Protein AF-G2I329-F1 (afdb_monomer_lite)

pLDDT: mean 71.3, std 12.02, range [35.75, 87.38]

Organism: Komagataeibacter medellinensis (strain NBRC 3288 / BCRC 11682 / LMG 1693 / Kondo 51) (NCBI:txid634177)

Secondary structure (DSSP, 8-state):
--SSGGGS----SS-THHHHHHHHHHHHHHHHT--GGG--GGG--HHHHHHHHHHHHHHTT----

InterPro domains:
  IPR025161 Insertion element IS402-like domain [PF13340] (2-62)
  IPR052909 Transposase_6_like [PTHR46637] (3-63)

Foldseek 3Di:
DPPCPVVDPDPDDDDCVLVVLLVVQVVVCVVVVHDLVPGDCVSHDSVVSVVSVVVVVVVVPPPPD

Structure (mmCIF, N/CA/C/O backbone):
data_AF-G2I329-F1
#
_entry.id   AF-G2I329-F1
#
loop_
_atom_site.group_PDB
_atom_site.id
_atom_site.type_symbol
_atom_site.label_atom_id
_atom_site.label_alt_id
_atom_site.label_comp_id
_atom_site.label_asym_id
_atom_site.label_entity_id
_atom_site.label_seq_id
_atom_site.pdbx_PDB_ins_code
_atom_site.Cartn_x
_atom_site.Cartn_y
_atom_site.Cartn_z
_atom_site.occupancy
_atom_site.B_iso_or_equiv
_atom_site.auth_seq_id
_atom_site.auth_comp_id
_atom_site.auth_asym_id
_atom_site.auth_atom_id
_atom_site.pdbx_PDB_model_num
ATOM 1 N N . MET A 1 1 ? -5.138 7.129 -31.010 1.00 49.94 1 MET A N 1
ATOM 2 C CA . MET A 1 1 ? -4.282 7.220 -29.801 1.00 49.94 1 MET A CA 1
ATOM 3 C C . MET A 1 1 ? -2.803 6.918 -30.113 1.00 49.94 1 MET A C 1
ATOM 5 O O . MET A 1 1 ? -2.109 6.381 -29.267 1.00 49.94 1 MET A O 1
ATOM 9 N N . GLU A 1 2 ? -2.277 7.265 -31.297 1.00 60.03 2 GLU A N 1
ATOM 10 C CA . GLU A 1 2 ? -0.938 6.795 -31.728 1.00 60.03 2 GLU A CA 1
ATOM 11 C C . GLU A 1 2 ? 0.191 7.836 -31.635 1.00 60.03 2 GLU A C 1
ATOM 13 O O . GLU A 1 2 ? 1.361 7.472 -31.623 1.00 60.03 2 GLU A O 1
ATOM 18 N N . LYS A 1 3 ? -0.112 9.138 -31.536 1.00 62.97 3 LYS A N 1
ATOM 19 C CA . LYS A 1 3 ? 0.913 10.192 -31.693 1.00 62.97 3 LYS A CA 1
ATOM 20 C C . LYS A 1 3 ? 1.792 10.458 -30.466 1.00 62.97 3 LYS A C 1
ATOM 22 O O . LYS A 1 3 ? 2.836 11.082 -30.603 1.00 62.97 3 LYS A O 1
ATOM 27 N N . ILE A 1 4 ? 1.402 9.984 -29.284 1.00 67.19 4 ILE A N 1
ATOM 28 C CA . ILE A 1 4 ? 2.111 10.270 -28.021 1.00 67.19 4 ILE A CA 1
ATOM 29 C C . ILE A 1 4 ? 2.996 9.113 -27.544 1.00 67.19 4 ILE A C 1
ATOM 31 O O . ILE A 1 4 ? 3.850 9.313 -26.687 1.00 67.19 4 ILE A O 1
ATOM 35 N N . ALA A 1 5 ? 2.848 7.921 -28.131 1.00 63.16 5 ALA A N 1
ATOM 36 C CA . ALA A 1 5 ? 3.558 6.711 -27.714 1.00 63.16 5 ALA A CA 1
ATOM 37 C C . ALA A 1 5 ? 5.092 6.848 -27.781 1.00 63.16 5 ALA A C 1
ATOM 39 O O . ALA A 1 5 ? 5.796 6.295 -26.943 1.00 63.16 5 ALA A O 1
ATOM 40 N N . ARG A 1 6 ? 5.608 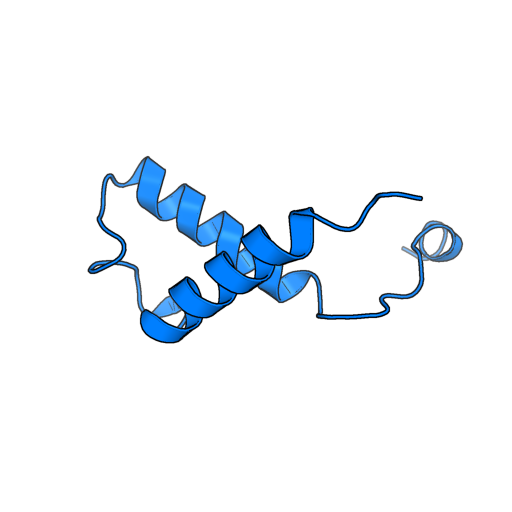7.633 -28.737 1.00 64.88 6 ARG A N 1
ATOM 41 C CA . ARG A 1 6 ? 7.049 7.797 -28.994 1.00 64.88 6 ARG A CA 1
ATOM 42 C C . ARG A 1 6 ? 7.794 8.591 -27.915 1.00 64.88 6 ARG A C 1
ATOM 44 O O . ARG A 1 6 ? 9.013 8.504 -27.845 1.00 64.88 6 ARG A O 1
ATOM 51 N N . TYR A 1 7 ? 7.071 9.351 -27.093 1.00 72.94 7 TYR A N 1
ATOM 52 C CA . TYR A 1 7 ? 7.648 10.133 -25.995 1.00 72.94 7 TYR A CA 1
ATOM 53 C C . TYR A 1 7 ? 7.683 9.367 -24.674 1.00 72.94 7 TYR A C 1
ATOM 55 O O . TYR A 1 7 ? 8.318 9.818 -23.723 1.00 72.94 7 TYR A O 1
ATOM 63 N N . PHE A 1 8 ? 7.007 8.219 -24.590 1.00 60.00 8 PHE A N 1
ATOM 64 C CA . PHE A 1 8 ? 7.059 7.410 -23.386 1.00 60.00 8 PHE A CA 1
ATOM 65 C C . PHE A 1 8 ? 8.318 6.544 -23.419 1.00 60.00 8 PHE A C 1
ATOM 67 O O . PHE A 1 8 ? 8.500 5.777 -24.367 1.00 60.00 8 PHE A O 1
ATOM 74 N N . PRO A 1 9 ? 9.189 6.624 -22.398 1.00 66.31 9 PRO A N 1
ATOM 75 C CA . PRO A 1 9 ? 10.302 5.698 -22.290 1.00 66.31 9 PRO A CA 1
ATOM 76 C C . PRO A 1 9 ? 9.757 4.265 -22.264 1.00 66.31 9 PRO A C 1
ATOM 78 O O . PRO A 1 9 ? 8.782 3.983 -21.551 1.00 66.31 9 PRO A O 1
ATOM 81 N N . LEU A 1 10 ? 10.385 3.380 -23.049 1.00 64.94 10 LEU A N 1
ATOM 82 C CA . LEU A 1 10 ? 10.155 1.934 -23.011 1.00 64.94 10 LEU A CA 1
ATOM 83 C C . LEU A 1 10 ? 10.130 1.504 -21.543 1.00 64.94 10 LEU A C 1
ATOM 85 O O . LEU A 1 10 ? 11.047 1.826 -20.789 1.00 64.94 10 LEU A O 1
ATOM 89 N N . ALA A 1 11 ? 9.043 0.860 -21.113 1.00 59.00 11 ALA A N 1
ATOM 90 C CA . ALA A 1 11 ? 8.865 0.463 -19.722 1.00 59.00 11 ALA A CA 1
ATOM 91 C C . ALA A 1 11 ? 9.873 -0.645 -19.370 1.00 59.00 11 ALA A C 1
ATOM 93 O O . ALA A 1 11 ? 9.568 -1.832 -19.444 1.00 59.00 11 ALA A O 1
ATOM 94 N N . HIS A 1 12 ? 11.100 -0.261 -19.032 1.00 58.78 12 HIS A N 1
ATOM 95 C CA . HIS A 1 12 ? 12.085 -1.145 -18.434 1.00 58.78 12 HIS A CA 1
ATOM 96 C C . HIS A 1 12 ? 11.835 -1.191 -16.930 1.00 58.78 12 HIS A C 1
ATOM 98 O O . HIS A 1 12 ? 12.055 -0.216 -16.217 1.00 58.78 12 HIS A O 1
ATOM 104 N N . GLY A 1 13 ? 11.356 -2.344 -16.467 1.00 64.69 13 GLY A N 1
ATOM 105 C CA . GLY A 1 13 ? 11.054 -2.582 -15.061 1.00 64.69 13 GLY A CA 1
ATOM 106 C C . GLY A 1 13 ? 9.584 -2.341 -14.721 1.00 64.69 13 GLY A C 1
ATOM 107 O O . GLY A 1 13 ? 8.980 -1.382 -15.181 1.00 64.69 13 GLY A O 1
ATOM 108 N N . MET A 1 14 ? 9.057 -3.296 -13.947 1.00 56.41 14 MET A N 1
ATOM 109 C CA . MET A 1 14 ? 7.761 -3.388 -13.260 1.00 56.41 14 MET A CA 1
ATOM 110 C C . MET A 1 14 ? 6.576 -2.591 -13.858 1.00 56.41 14 MET A C 1
ATOM 112 O O . MET A 1 14 ? 6.594 -1.362 -13.876 1.00 56.41 14 MET A O 1
ATOM 116 N N . PRO A 1 15 ? 5.497 -3.257 -14.313 1.00 64.00 15 PRO A N 1
ATOM 117 C CA . PRO A 1 15 ? 4.371 -2.564 -14.933 1.00 64.00 15 PRO A CA 1
ATOM 118 C C . PRO A 1 15 ? 3.765 -1.524 -13.978 1.00 64.00 15 PRO A C 1
ATOM 120 O O . PRO A 1 15 ? 3.313 -1.867 -12.890 1.00 64.00 15 PRO A O 1
ATOM 123 N N . ARG A 1 16 ? 3.677 -0.262 -14.431 1.00 64.88 16 ARG A N 1
ATOM 124 C CA . ARG A 1 16 ? 3.109 0.900 -13.700 1.00 64.88 16 ARG A CA 1
ATOM 125 C C . ARG A 1 16 ? 1.710 0.659 -13.107 1.00 64.88 16 ARG A C 1
ATOM 127 O O . ARG A 1 16 ? 1.275 1.357 -12.195 1.00 64.88 16 ARG A O 1
ATOM 134 N N . VAL A 1 17 ? 1.006 -0.346 -13.628 1.00 67.56 17 VAL A N 1
ATOM 135 C CA . VAL A 1 17 ? -0.276 -0.845 -13.115 1.00 67.56 17 VAL A CA 1
ATOM 136 C C . VAL A 1 17 ? -0.174 -1.269 -11.645 1.00 67.56 17 VAL A C 1
ATOM 138 O O . VAL A 1 17 ? -1.113 -1.032 -10.884 1.00 67.56 17 VAL A O 1
ATOM 141 N N . ASP A 1 18 ? 0.953 -1.850 -11.223 1.00 71.50 18 ASP A N 1
ATOM 142 C CA . ASP A 1 18 ? 1.158 -2.254 -9.830 1.00 71.50 18 ASP A CA 1
ATOM 143 C C . ASP A 1 18 ? 1.283 -1.041 -8.894 1.00 71.50 18 ASP A C 1
ATOM 145 O O . ASP A 1 18 ? 0.698 -1.054 -7.811 1.00 71.50 18 ASP A O 1
ATOM 149 N N . ASP A 1 19 ? 1.947 0.035 -9.325 1.00 74.56 19 ASP A N 1
ATOM 150 C CA . ASP A 1 19 ? 2.093 1.264 -8.530 1.00 74.56 19 ASP A CA 1
ATOM 151 C C . ASP A 1 19 ? 0.760 2.003 -8.366 1.00 74.56 19 ASP A C 1
ATOM 153 O O . ASP A 1 19 ? 0.432 2.484 -7.280 1.00 74.56 19 ASP A O 1
ATOM 157 N N . HIS A 1 20 ? -0.053 2.054 -9.427 1.00 78.56 20 HIS A N 1
ATOM 158 C CA . HIS A 1 20 ? -1.385 2.663 -9.376 1.00 78.56 20 HIS A CA 1
ATOM 159 C C . HIS A 1 20 ? -2.308 1.938 -8.394 1.00 78.56 20 HIS A C 1
ATOM 161 O O . HIS A 1 20 ? -3.095 2.590 -7.705 1.00 78.56 20 HIS A O 1
ATOM 167 N N . ARG A 1 21 ? -2.204 0.608 -8.295 1.00 78.06 21 ARG A N 1
ATOM 168 C CA . ARG A 1 21 ? -2.953 -0.178 -7.305 1.00 78.06 21 ARG A CA 1
ATOM 169 C C . ARG A 1 21 ? -2.515 0.159 -5.882 1.00 78.06 21 ARG A C 1
ATOM 171 O O . ARG A 1 21 ? -3.368 0.472 -5.061 1.00 78.06 21 ARG A O 1
ATOM 178 N N . VAL A 1 22 ? -1.206 0.208 -5.625 1.00 78.31 22 VAL A N 1
ATOM 179 C CA . VAL A 1 22 ? -0.648 0.562 -4.304 1.00 78.31 22 VAL A CA 1
ATOM 180 C C . VAL A 1 22 ? -1.077 1.966 -3.862 1.00 78.31 22 VAL A C 1
ATOM 182 O O . VAL A 1 22 ? -1.450 2.167 -2.707 1.00 78.31 22 VAL A O 1
ATOM 185 N N . LEU A 1 23 ? -1.063 2.942 -4.775 1.00 82.25 23 LEU A N 1
ATOM 186 C CA . LEU A 1 23 ? -1.495 4.311 -4.478 1.00 82.25 23 LEU A CA 1
ATOM 187 C C . LEU A 1 23 ? -3.008 4.415 -4.272 1.00 82.25 23 LEU A C 1
ATOM 189 O O . LEU A 1 23 ? -3.449 5.069 -3.328 1.00 82.25 23 LEU A O 1
ATOM 193 N N . SER A 1 24 ? -3.798 3.754 -5.123 1.00 83.88 24 SER A N 1
ATOM 194 C CA . SER A 1 24 ? -5.262 3.722 -4.988 1.00 83.88 24 SER A CA 1
ATOM 195 C C . SER A 1 24 ? -5.676 3.166 -3.628 1.00 83.88 24 SER A C 1
ATOM 197 O O . SER A 1 24 ? -6.602 3.678 -3.002 1.00 83.88 24 SER A O 1
ATOM 199 N N . GLU A 1 25 ? -4.944 2.176 -3.128 1.00 79.94 25 GLU A N 1
ATOM 200 C CA . GLU A 1 25 ? -5.180 1.620 -1.805 1.00 79.94 25 GLU A CA 1
ATOM 201 C C . GLU A 1 25 ? -4.806 2.533 -0.655 1.00 79.94 25 GLU A C 1
ATOM 203 O O . GLU A 1 25 ? -5.598 2.681 0.274 1.00 79.94 25 GLU A O 1
ATOM 208 N N . MET A 1 26 ? -3.655 3.206 -0.709 1.00 83.19 26 MET A N 1
ATOM 209 C CA . MET A 1 26 ? -3.336 4.207 0.313 1.00 83.19 26 MET A CA 1
ATOM 210 C C . MET A 1 26 ? -4.403 5.289 0.391 1.00 83.19 26 MET A C 1
ATOM 212 O O . MET A 1 26 ? -4.818 5.669 1.484 1.00 83.19 26 MET A O 1
ATOM 216 N N . VAL A 1 27 ? -4.868 5.769 -0.764 1.00 85.81 27 VAL A N 1
ATOM 217 C CA . VAL A 1 27 ? -5.930 6.775 -0.829 1.00 85.81 27 VAL A CA 1
ATOM 218 C C . VAL A 1 27 ? -7.215 6.231 -0.210 1.00 85.81 27 VAL A C 1
ATOM 220 O O . VAL A 1 27 ? -7.834 6.923 0.600 1.00 85.81 27 VAL A O 1
ATOM 223 N N . TYR A 1 28 ? -7.593 4.989 -0.525 1.00 84.62 28 TYR A N 1
ATOM 224 C CA . TYR A 1 28 ? -8.750 4.331 0.082 1.00 84.62 28 TYR A CA 1
ATOM 225 C C . TYR A 1 28 ? -8.615 4.244 1.607 1.00 84.62 28 TYR A C 1
ATOM 227 O O . TYR A 1 28 ? -9.542 4.589 2.338 1.00 84.62 28 TYR A O 1
ATOM 235 N N . MET A 1 29 ? -7.450 3.847 2.108 1.00 82.56 29 MET A N 1
ATOM 236 C CA . MET A 1 29 ? -7.213 3.712 3.540 1.00 82.56 29 MET A CA 1
ATOM 237 C C . MET A 1 29 ? -7.244 5.045 4.290 1.00 82.56 29 MET A C 1
ATOM 239 O O . MET A 1 29 ? -7.886 5.153 5.334 1.00 82.56 29 MET A O 1
ATOM 243 N N . ILE A 1 30 ? -6.592 6.076 3.749 1.00 85.12 30 ILE A N 1
ATOM 244 C CA . ILE A 1 30 ? -6.563 7.426 4.333 1.00 85.12 30 ILE A CA 1
ATOM 245 C C . ILE A 1 30 ? -7.974 8.029 4.364 1.00 85.12 30 ILE A C 1
ATOM 247 O O . ILE A 1 30 ? -8.357 8.673 5.349 1.00 85.12 30 ILE A O 1
ATOM 251 N N . ARG A 1 31 ? -8.756 7.796 3.302 1.00 87.38 31 ARG A N 1
ATOM 252 C CA . ARG A 1 31 ? -10.133 8.282 3.164 1.00 87.38 31 ARG A CA 1
ATOM 253 C C . ARG A 1 31 ? -11.093 7.593 4.128 1.00 87.38 31 ARG A C 1
ATOM 255 O O . ARG A 1 31 ? -11.923 8.272 4.719 1.00 87.38 31 ARG A O 1
ATOM 262 N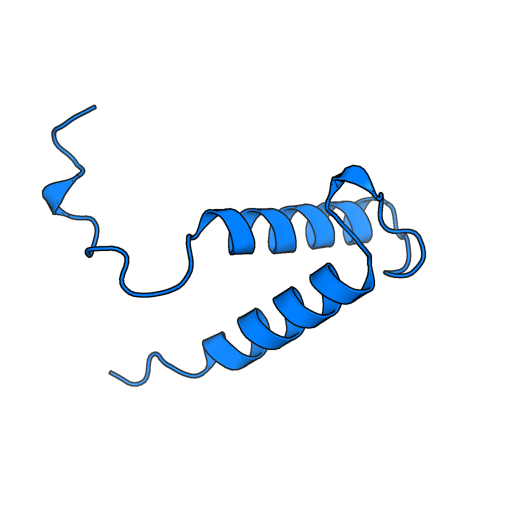 N . ASN A 1 32 ? 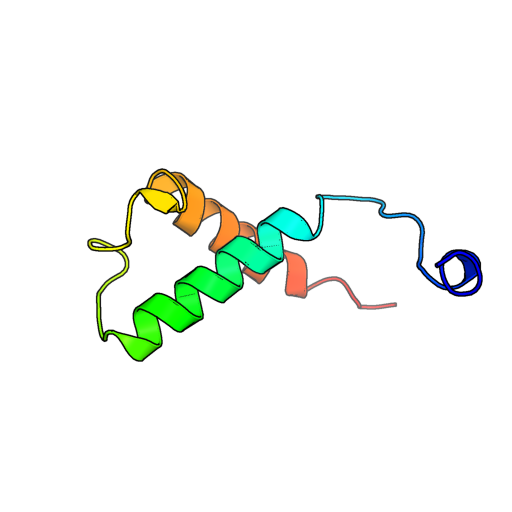-10.948 6.285 4.318 1.00 85.50 32 ASN A N 1
ATOM 263 C CA . ASN A 1 32 ? -11.816 5.500 5.198 1.00 85.50 32 ASN A CA 1
ATOM 264 C C . ASN A 1 32 ? -11.305 5.400 6.643 1.00 85.50 32 ASN A C 1
ATOM 266 O O . ASN A 1 32 ? -11.969 4.790 7.473 1.00 85.50 32 ASN A O 1
ATOM 270 N N . ARG A 1 33 ? -10.139 5.988 6.960 1.00 85.81 33 ARG A N 1
ATOM 271 C CA . ARG A 1 33 ? -9.493 5.924 8.287 1.00 85.81 33 ARG A CA 1
ATOM 272 C C . ARG A 1 33 ? -9.279 4.490 8.795 1.00 85.81 33 ARG A C 1
ATOM 274 O O . ARG A 1 33 ? -9.237 4.255 9.999 1.00 85.81 33 ARG A O 1
ATOM 281 N N . ILE A 1 34 ? -9.114 3.540 7.878 1.00 84.88 34 ILE A N 1
ATOM 282 C CA . ILE A 1 34 ? -8.894 2.129 8.202 1.00 84.88 34 ILE A CA 1
ATOM 283 C C . ILE A 1 34 ? -7.403 1.818 8.314 1.00 84.88 34 ILE A C 1
ATOM 285 O O . ILE A 1 34 ? -6.557 2.449 7.673 1.00 84.88 34 ILE A O 1
ATOM 289 N N . GLN A 1 35 ? -7.071 0.815 9.122 1.00 81.44 35 GLN A N 1
ATOM 290 C CA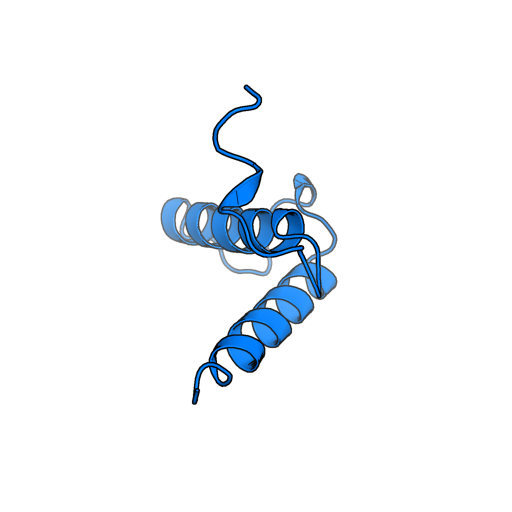 . GLN A 1 35 ? -5.708 0.311 9.204 1.00 81.44 35 GLN A CA 1
ATOM 291 C C . GLN A 1 35 ? -5.396 -0.601 8.017 1.00 81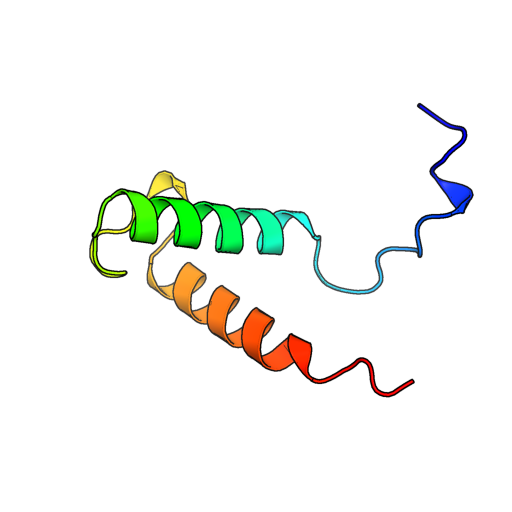.44 35 GLN A C 1
ATOM 293 O O . GLN A 1 35 ? -6.282 -1.195 7.412 1.00 81.44 35 GLN A O 1
ATOM 298 N N . TRP A 1 36 ? -4.103 -0.818 7.747 1.00 76.38 36 TRP A N 1
ATOM 299 C CA . TRP A 1 36 ? -3.646 -1.770 6.719 1.00 76.38 36 TRP A CA 1
ATOM 300 C C . TRP A 1 36 ? -4.161 -3.192 6.974 1.00 76.38 36 TRP A C 1
ATOM 302 O O . TRP A 1 36 ? -4.086 -4.034 6.088 1.00 76.38 36 TRP A O 1
ATOM 312 N N . LYS A 1 37 ? -4.600 -3.491 8.205 1.00 76.19 37 LYS A N 1
ATOM 313 C CA . LYS A 1 37 ? -5.202 -4.770 8.600 1.00 76.19 37 LYS A CA 1
ATOM 314 C C . LYS A 1 37 ? -6.547 -5.029 7.954 1.00 76.19 37 LYS A C 1
ATOM 316 O O . LYS A 1 37 ? -6.807 -6.176 7.613 1.00 76.19 37 LYS A O 1
ATOM 321 N N . ASP A 1 38 ? -7.300 -3.970 7.725 1.00 80.50 38 ASP A N 1
ATOM 322 C CA . ASP A 1 38 ? -8.692 -4.037 7.300 1.00 80.50 38 ASP A CA 1
ATOM 323 C C . ASP A 1 38 ? -8.836 -3.618 5.829 1.00 80.50 38 ASP A C 1
ATOM 325 O O . ASP A 1 38 ? -9.920 -3.261 5.371 1.00 80.50 38 ASP A O 1
ATOM 329 N N . ALA A 1 39 ? -7.723 -3.620 5.086 1.00 75.94 39 ALA A N 1
ATOM 330 C CA . ALA A 1 39 ? -7.715 -3.306 3.667 1.00 75.94 39 ALA A CA 1
ATOM 331 C C . ALA A 1 39 ? -8.556 -4.335 2.878 1.00 75.94 39 ALA A C 1
ATOM 333 O O . ALA A 1 39 ? -8.491 -5.532 3.181 1.00 75.94 39 ALA A O 1
ATOM 334 N N . PRO A 1 40 ? -9.331 -3.903 1.864 1.00 72.56 40 PRO A N 1
ATOM 335 C CA . PRO A 1 40 ? -10.197 -4.799 1.107 1.00 72.56 40 PRO A CA 1
ATOM 336 C C . PRO A 1 40 ? -9.396 -5.827 0.299 1.00 72.56 40 PRO A C 1
ATOM 338 O O . PRO A 1 40 ? -8.480 -5.472 -0.441 1.00 72.56 40 PRO A O 1
ATOM 341 N N . GLU A 1 41 ? -9.825 -7.090 0.336 1.00 73.88 41 GLU A N 1
ATOM 342 C CA . GLU A 1 41 ? -9.224 -8.193 -0.438 1.00 73.88 41 GLU A CA 1
ATOM 343 C C . GLU A 1 41 ? -9.275 -7.985 -1.960 1.00 73.88 41 GLU A C 1
ATOM 345 O O . GLU A 1 41 ? -8.494 -8.591 -2.693 1.00 73.88 41 GLU A O 1
ATOM 350 N N . VAL A 1 42 ? -10.147 -7.085 -2.433 1.00 78.69 42 VAL A N 1
ATOM 351 C CA . VAL A 1 42 ? -10.270 -6.661 -3.840 1.00 78.69 42 VAL A CA 1
ATOM 352 C C . VAL A 1 42 ? -8.935 -6.235 -4.447 1.00 78.69 42 VAL A C 1
ATOM 354 O O . VAL A 1 42 ? -8.727 -6.389 -5.651 1.00 78.69 42 VAL A O 1
ATOM 357 N N . TYR A 1 43 ? -8.020 -5.717 -3.633 1.00 71.31 43 TYR A N 1
ATOM 358 C CA . TYR A 1 43 ? -6.720 -5.277 -4.113 1.00 71.31 43 TYR A CA 1
ATOM 359 C C . TYR A 1 43 ? -5.603 -6.324 -3.966 1.00 71.31 43 TYR A C 1
ATOM 361 O O . TYR A 1 43 ? -4.515 -6.165 -4.526 1.00 71.31 43 TYR A O 1
ATOM 369 N N . GLY A 1 44 ? -5.897 -7.444 -3.306 1.00 72.81 44 GLY A N 1
ATOM 370 C CA . GLY A 1 44 ? -5.013 -8.588 -3.133 1.00 72.81 44 GLY A CA 1
ATOM 371 C C . GLY A 1 44 ? -4.668 -8.870 -1.668 1.00 72.81 44 GLY A C 1
ATOM 372 O O . GLY A 1 44 ? -5.052 -8.130 -0.762 1.00 72.81 44 GLY A O 1
ATOM 373 N N . PRO A 1 45 ? -3.919 -9.954 -1.400 1.00 76.69 45 PRO A N 1
ATOM 374 C CA . PRO A 1 45 ? -3.581 -10.340 -0.037 1.00 76.69 45 PRO A CA 1
ATOM 375 C C . PRO A 1 45 ? -2.804 -9.231 0.674 1.00 76.69 45 PRO A C 1
ATOM 377 O O . PRO A 1 45 ? -1.763 -8.789 0.179 1.00 76.69 45 PRO A O 1
ATOM 380 N N . ARG A 1 46 ? -3.229 -8.851 1.882 1.00 73.88 46 ARG A N 1
ATOM 381 C CA . ARG A 1 46 ? -2.621 -7.780 2.698 1.00 73.88 46 ARG A CA 1
ATOM 382 C C . ARG A 1 46 ? -1.084 -7.783 2.712 1.00 73.88 46 ARG A C 1
ATOM 384 O O . ARG A 1 46 ? -0.440 -6.741 2.605 1.00 73.88 46 ARG A O 1
ATOM 391 N N . LYS A 1 47 ? -0.474 -8.968 2.821 1.00 78.12 47 LYS A N 1
ATOM 392 C CA . LYS A 1 47 ? 0.990 -9.145 2.843 1.00 78.12 47 LYS A CA 1
ATOM 393 C C . LYS A 1 47 ? 1.657 -8.725 1.526 1.00 78.12 47 LYS A C 1
ATOM 395 O O . LYS A 1 47 ? 2.754 -8.172 1.537 1.00 78.12 47 LYS A O 1
ATOM 400 N N . THR A 1 48 ? 1.000 -8.964 0.393 1.00 76.38 48 THR A N 1
ATOM 401 C CA . THR A 1 48 ? 1.506 -8.565 -0.929 1.00 76.38 48 THR A CA 1
ATOM 402 C C . THR A 1 48 ? 1.473 -7.055 -1.116 1.00 76.38 48 THR A C 1
ATOM 404 O O . THR A 1 48 ? 2.406 -6.503 -1.691 1.00 76.38 48 THR A O 1
ATOM 407 N N . LEU A 1 49 ? 0.474 -6.382 -0.552 1.00 75.88 49 LEU A N 1
ATOM 408 C CA . LEU A 1 49 ? 0.321 -4.931 -0.615 1.00 75.88 49 LEU A CA 1
ATOM 409 C C . LEU A 1 49 ? 1.387 -4.208 0.195 1.00 75.88 49 LEU A C 1
ATOM 411 O O . LEU A 1 49 ? 2.054 -3.312 -0.319 1.00 75.88 49 LEU A O 1
ATOM 415 N N . TYR A 1 50 ? 1.641 -4.679 1.417 1.00 77.94 50 TYR A N 1
ATOM 416 C CA . TYR A 1 50 ? 2.733 -4.165 2.239 1.00 77.94 50 TYR A CA 1
ATOM 417 C C . TYR A 1 50 ? 4.096 -4.345 1.554 1.00 77.94 50 TYR A C 1
ATOM 419 O O . TYR A 1 50 ? 4.872 -3.398 1.441 1.00 77.94 50 TYR A O 1
ATOM 427 N N . ASN A 1 51 ? 4.371 -5.536 1.015 1.00 79.69 51 ASN A N 1
ATOM 428 C CA . ASN A 1 51 ? 5.623 -5.805 0.306 1.00 79.69 51 ASN A CA 1
ATOM 429 C C . ASN A 1 51 ? 5.783 -4.938 -0.952 1.00 79.69 51 ASN A C 1
ATOM 431 O O . ASN A 1 51 ? 6.893 -4.503 -1.259 1.00 79.69 51 ASN A O 1
ATOM 435 N N . ARG A 1 52 ? 4.690 -4.662 -1.674 1.00 77.50 52 ARG A N 1
ATOM 436 C CA . ARG A 1 52 ? 4.684 -3.752 -2.828 1.00 77.50 52 ARG A CA 1
ATOM 437 C C . ARG A 1 52 ? 4.950 -2.312 -2.405 1.00 77.50 52 ARG A C 1
ATOM 439 O O . ARG A 1 52 ? 5.807 -1.677 -3.008 1.00 77.50 52 ARG A O 1
ATOM 446 N N . PHE A 1 53 ? 4.307 -1.830 -1.341 1.00 76.94 53 PHE A N 1
ATOM 447 C CA . PHE A 1 53 ? 4.570 -0.495 -0.805 1.00 76.94 53 PHE A CA 1
ATOM 448 C C . PHE A 1 53 ? 6.033 -0.322 -0.393 1.00 76.94 53 PHE A C 1
ATOM 450 O O . PHE A 1 53 ? 6.672 0.647 -0.795 1.00 76.94 53 PHE A O 1
ATOM 457 N N . ILE A 1 54 ? 6.595 -1.276 0.350 1.00 81.12 54 ILE A N 1
ATOM 458 C CA . ILE A 1 54 ? 7.999 -1.223 0.774 1.00 81.12 54 ILE A CA 1
ATOM 459 C C . ILE A 1 54 ? 8.942 -1.255 -0.434 1.00 81.12 54 ILE A C 1
ATOM 461 O O . ILE A 1 54 ? 9.912 -0.500 -0.466 1.00 81.12 54 ILE A O 1
ATOM 465 N N . ARG A 1 55 ? 8.660 -2.075 -1.454 1.00 79.69 55 ARG A N 1
ATOM 466 C CA . ARG A 1 55 ? 9.440 -2.088 -2.704 1.00 79.69 55 ARG A CA 1
ATOM 467 C C . ARG A 1 55 ? 9.352 -0.760 -3.451 1.00 79.69 55 ARG A C 1
ATOM 469 O O . ARG A 1 55 ? 10.386 -0.249 -3.866 1.00 79.69 55 ARG A O 1
ATOM 476 N N . TRP A 1 56 ? 8.162 -0.180 -3.571 1.00 74.38 56 TRP A N 1
ATOM 477 C CA . TRP A 1 56 ? 7.960 1.125 -4.199 1.00 74.38 56 TRP A CA 1
ATOM 478 C C . TRP A 1 56 ? 8.676 2.245 -3.436 1.00 74.38 56 TRP A C 1
ATOM 480 O O . TRP A 1 56 ? 9.440 3.009 -4.022 1.00 74.38 56 TRP A O 1
ATOM 490 N N . SER A 1 57 ? 8.513 2.294 -2.111 1.00 74.25 57 SER A N 1
ATOM 491 C CA . SER A 1 57 ? 9.164 3.280 -1.244 1.00 74.25 57 SER A CA 1
ATOM 492 C C . SER A 1 57 ? 10.688 3.180 -1.299 1.00 74.25 57 SER A C 1
ATOM 494 O O . SER A 1 57 ? 11.361 4.201 -1.216 1.00 74.25 57 SER A O 1
ATOM 496 N N . ARG A 1 58 ? 11.236 1.968 -1.448 1.00 77.38 58 ARG A N 1
ATOM 497 C CA . ARG A 1 58 ? 12.679 1.735 -1.616 1.00 77.38 58 ARG A CA 1
ATOM 498 C C . ARG A 1 58 ? 13.171 2.026 -3.032 1.00 77.38 58 ARG A C 1
ATOM 500 O O . ARG A 1 58 ? 14.330 2.366 -3.200 1.00 77.38 58 ARG A O 1
ATOM 507 N N . SER A 1 59 ? 12.311 1.918 -4.043 1.00 69.19 59 SER A N 1
ATOM 508 C CA . SER A 1 59 ? 12.656 2.249 -5.431 1.00 69.19 59 SER A CA 1
ATOM 509 C C . SER A 1 59 ? 12.742 3.759 -5.682 1.00 69.19 59 SER A C 1
ATOM 511 O O . SER A 1 59 ? 13.342 4.180 -6.667 1.00 69.19 59 SER A O 1
ATOM 513 N N . LYS A 1 60 ? 12.165 4.589 -4.802 1.00 57.16 60 LYS A N 1
ATOM 514 C CA . LYS A 1 60 ? 12.180 6.058 -4.901 1.00 57.16 60 LYS A CA 1
ATOM 515 C C . LYS A 1 60 ? 13.561 6.700 -4.671 1.00 57.16 60 LYS A C 1
ATOM 517 O O . LYS A 1 60 ? 13.666 7.910 -4.819 1.00 57.16 60 LYS A O 1
ATOM 522 N N . THR A 1 61 ? 14.614 5.935 -4.364 1.00 48.34 61 THR A N 1
ATOM 523 C CA . THR A 1 61 ? 15.992 6.450 -4.219 1.00 48.34 61 THR A CA 1
ATOM 524 C C . THR A 1 61 ? 16.870 6.302 -5.465 1.00 48.34 61 THR A C 1
ATOM 526 O O . THR A 1 61 ? 18.069 6.535 -5.376 1.00 48.34 61 THR A O 1
ATOM 529 N N . CYS A 1 62 ? 16.315 5.991 -6.642 1.00 43.00 62 CYS A N 1
ATOM 530 C CA . CYS A 1 62 ? 17.092 6.014 -7.885 1.00 43.00 62 CYS A CA 1
ATOM 531 C C . CYS A 1 62 ? 16.445 6.894 -8.968 1.00 43.00 62 CYS A C 1
ATOM 533 O O . CYS A 1 62 ? 15.87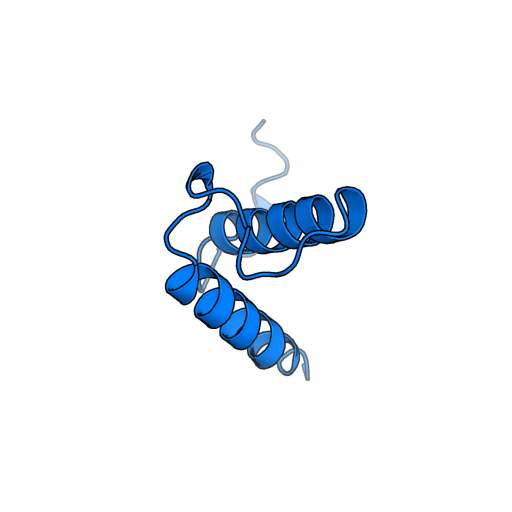6 6.413 -9.942 1.00 43.00 62 CYS A O 1
ATOM 535 N N . SER A 1 63 ? 16.554 8.211 -8.773 1.00 43.47 63 SER A N 1
ATOM 536 C CA . SER A 1 63 ? 16.900 9.151 -9.848 1.00 43.47 63 SER A CA 1
ATOM 537 C C . SER A 1 63 ? 18.001 10.091 -9.333 1.00 43.47 63 SER A C 1
ATOM 539 O O . SER A 1 63 ? 17.797 11.288 -9.149 1.00 43.47 63 SER A O 1
ATOM 541 N N . GLN A 1 64 ? 19.166 9.531 -9.005 1.00 38.28 64 GLN A N 1
ATOM 542 C CA . GLN A 1 64 ? 20.401 10.286 -9.197 1.00 38.28 64 GLN A CA 1
ATOM 543 C C . GLN A 1 64 ? 20.886 9.944 -10.600 1.00 38.28 64 GLN A C 1
ATOM 545 O O . GLN A 1 64 ? 21.420 8.864 -10.840 1.00 38.28 64 GLN A O 1
ATOM 550 N N . GLY A 1 65 ? 20.574 10.843 -11.521 1.00 35.75 65 GLY A N 1
ATOM 551 C CA . GLY A 1 65 ? 21.022 10.890 -12.901 1.00 35.75 65 GLY A CA 1
ATOM 552 C C . GLY A 1 65 ? 20.966 12.342 -13.320 1.00 35.75 65 GLY A C 1
ATOM 553 O O . GLY A 1 65 ? 19.895 12.944 -13.081 1.00 35.75 65 GLY A O 1
#

Radius of gyration: 14.84 Å; chains: 1; bounding box: 33×21×41 Å

Sequence (65 aa):
MEKIARYFPLAHGMPRVDDHRVLSEMVYMIRNRIQWKDAPEVYGPRKTLYNRFIRWSRSKTCSQG